Protein AF-A0A0F8ZDD0-F1 (afdb_monomer_lite)

Radius of gyration: 14.88 Å; chains: 1; bounding box: 41×30×30 Å

InterPro domains:
  IPR038763 DHH phosphoesterase superfamily [SSF64182] (26-63)

Sequence (67 aa):
EPMEIDYGRQSPWTPPFAGCYWDTPEGRVFSLRSAGDFDVSAIAKQYGGGGHKSAAGFRKEIGWEGE

Organism: NCBI:txid412755

pLDDT: mean 89.03, std 14.09, range [50.91, 98.75]

Foldseek 3Di:
DPPDPPLQDQDPPHPQKDKDWDADPVFIKIKIAGRPQAACQVVQVVQVWGDGRGITIHTDHHPDPDD

Structure (mmCIF, N/CA/C/O backbone):
data_AF-A0A0F8ZDD0-F1
#
_entry.id   AF-A0A0F8ZDD0-F1
#
loop_
_atom_site.group_PDB
_atom_site.id
_atom_site.type_symbol
_atom_site.label_atom_id
_atom_site.label_alt_id
_atom_site.label_comp_id
_atom_site.label_asym_id
_atom_site.label_entity_id
_atom_site.label_seq_id
_atom_site.pdbx_PDB_ins_code
_atom_site.Cartn_x
_atom_site.Cartn_y
_atom_site.Cartn_z
_atom_site.occupancy
_atom_site.B_iso_or_equiv
_atom_site.auth_seq_id
_atom_site.auth_comp_id
_atom_site.auth_asym_id
_atom_site.auth_atom_id
_atom_site.pdbx_PDB_model_num
ATOM 1 N N . GLU A 1 1 ? 28.794 -25.637 -12.683 1.00 50.91 1 GLU A N 1
ATOM 2 C CA . GLU A 1 1 ? 28.385 -24.237 -12.927 1.00 50.91 1 GLU A CA 1
ATOM 3 C C . GLU A 1 1 ? 27.806 -23.602 -11.661 1.00 50.91 1 GLU A C 1
ATOM 5 O O . GLU A 1 1 ? 26.735 -24.029 -11.233 1.00 50.91 1 GLU A O 1
ATOM 10 N N . PRO A 1 2 ? 28.495 -22.657 -10.994 1.00 58.47 2 PRO A N 1
ATOM 11 C CA . PRO A 1 2 ? 27.856 -21.841 -9.967 1.00 58.47 2 PRO A CA 1
ATOM 12 C C . PRO A 1 2 ? 26.790 -20.960 -10.628 1.00 58.47 2 PRO A C 1
ATOM 14 O O . PRO A 1 2 ? 27.009 -20.402 -11.699 1.00 58.47 2 PRO A O 1
ATOM 17 N N . MET A 1 3 ? 25.620 -20.884 -10.002 1.00 60.81 3 MET A N 1
ATOM 18 C CA . MET A 1 3 ? 24.497 -20.073 -10.461 1.00 60.81 3 MET A CA 1
ATOM 19 C C . MET A 1 3 ? 24.932 -18.601 -10.465 1.00 60.81 3 MET A C 1
ATOM 21 O O . MET A 1 3 ? 25.156 -18.019 -9.404 1.00 60.81 3 MET A O 1
ATOM 25 N N . GLU A 1 4 ? 25.114 -18.023 -11.648 1.00 59.94 4 GLU A N 1
ATOM 26 C CA . GLU A 1 4 ? 25.411 -16.603 -11.806 1.00 59.94 4 GLU A CA 1
ATOM 27 C C . GLU A 1 4 ? 24.172 -15.825 -11.339 1.00 59.94 4 GLU A C 1
ATOM 29 O O . GLU A 1 4 ? 23.111 -15.885 -11.963 1.00 59.94 4 GLU A O 1
ATOM 34 N N . ILE A 1 5 ? 24.254 -15.183 -10.169 1.00 60.47 5 ILE A N 1
ATOM 35 C CA . ILE A 1 5 ? 23.149 -14.376 -9.644 1.00 60.47 5 ILE A CA 1
ATOM 36 C C . ILE A 1 5 ? 23.141 -13.059 -10.423 1.00 60.47 5 ILE A C 1
ATOM 38 O O . ILE A 1 5 ? 23.813 -12.095 -10.058 1.00 60.47 5 ILE A O 1
ATOM 42 N N . ASP A 1 6 ? 22.379 -13.034 -11.514 1.00 60.19 6 ASP A N 1
ATOM 43 C CA . ASP A 1 6 ? 22.003 -11.807 -12.211 1.00 60.19 6 ASP A CA 1
ATOM 44 C C . ASP A 1 6 ? 21.021 -11.011 -11.336 1.00 60.19 6 ASP A C 1
ATOM 46 O O . ASP A 1 6 ? 19.820 -11.279 -11.295 1.00 60.19 6 ASP A O 1
ATOM 50 N N . TYR A 1 7 ? 21.544 -10.021 -10.609 1.00 54.78 7 TYR A N 1
ATOM 51 C CA . TYR A 1 7 ? 20.758 -9.095 -9.785 1.00 54.78 7 TYR A CA 1
ATOM 52 C C . TYR A 1 7 ? 19.789 -8.214 -10.600 1.00 54.78 7 TYR A C 1
ATOM 54 O O . TYR A 1 7 ? 18.941 -7.546 -10.006 1.00 54.78 7 TYR A O 1
ATOM 62 N N . GLY A 1 8 ? 19.908 -8.173 -11.933 1.00 56.94 8 GLY A N 1
ATOM 63 C CA . GLY A 1 8 ? 19.079 -7.343 -12.806 1.00 56.94 8 GLY A CA 1
ATOM 64 C C . GLY A 1 8 ? 17.718 -7.951 -13.147 1.00 56.94 8 GLY A C 1
ATOM 65 O O . GLY A 1 8 ? 16.783 -7.214 -13.464 1.00 56.94 8 GLY A O 1
ATOM 66 N N . ARG A 1 9 ? 17.567 -9.277 -13.056 1.00 61.81 9 ARG A N 1
ATOM 67 C CA . ARG A 1 9 ? 16.329 -9.977 -13.413 1.00 61.81 9 ARG A CA 1
ATOM 68 C C . ARG A 1 9 ? 15.706 -10.609 -12.174 1.00 61.81 9 ARG A C 1
ATOM 70 O O . ARG A 1 9 ? 16.324 -11.431 -11.507 1.00 61.81 9 ARG A O 1
ATOM 77 N N . GLN A 1 10 ? 14.460 -10.233 -11.873 1.00 65.00 10 GLN A N 1
ATOM 78 C CA . GLN A 1 10 ? 13.686 -10.813 -10.773 1.00 65.00 10 GLN A CA 1
ATOM 79 C C . GLN A 1 10 ? 13.712 -12.348 -10.899 1.00 65.00 10 GLN A C 1
ATOM 81 O O . GLN A 1 10 ? 13.274 -12.904 -11.908 1.00 65.00 10 GLN A O 1
ATOM 86 N N . SER A 1 11 ? 14.306 -13.019 -9.908 1.00 69.75 11 SER A N 1
ATOM 87 C CA . SER A 1 11 ? 14.396 -14.481 -9.875 1.00 69.75 11 SER A CA 1
ATOM 88 C C . SER A 1 11 ? 12.988 -15.082 -9.921 1.00 69.75 11 SER A C 1
ATOM 90 O O . SER A 1 11 ? 12.090 -14.532 -9.282 1.00 69.75 11 SER A O 1
ATOM 92 N N . PRO A 1 12 ? 12.773 -16.224 -10.601 1.00 74.00 12 PRO A N 1
ATOM 93 C CA . PRO A 1 12 ? 11.470 -16.896 -10.617 1.00 74.00 12 PRO A CA 1
ATOM 94 C C . PRO A 1 12 ? 10.996 -17.321 -9.218 1.00 74.00 12 PRO A C 1
ATOM 96 O O . PRO A 1 12 ? 9.816 -17.592 -9.023 1.00 74.00 12 PRO A O 1
ATOM 99 N N . TRP A 1 13 ? 11.909 -17.369 -8.246 1.00 79.69 13 TRP A N 1
ATOM 100 C CA . TRP A 1 13 ? 11.619 -17.687 -6.850 1.00 79.69 13 TRP A CA 1
ATOM 101 C C . TRP A 1 13 ? 11.357 -16.444 -5.994 1.00 79.69 13 TRP A C 1
ATOM 103 O O . TRP A 1 13 ? 10.878 -16.567 -4.868 1.00 79.69 13 TRP A O 1
ATOM 113 N N . THR A 1 14 ? 11.676 -15.249 -6.501 1.00 82.38 14 THR A N 1
ATOM 114 C CA . THR A 1 14 ? 11.396 -13.995 -5.805 1.00 82.38 14 THR A CA 1
ATOM 115 C C . THR A 1 14 ? 9.944 -13.613 -6.071 1.00 82.38 14 THR A C 1
ATOM 117 O O . THR A 1 14 ? 9.575 -13.415 -7.230 1.00 82.38 14 THR A O 1
ATOM 120 N N . PRO A 1 15 ? 9.102 -13.483 -5.031 1.00 89.62 15 PRO A N 1
ATOM 121 C CA .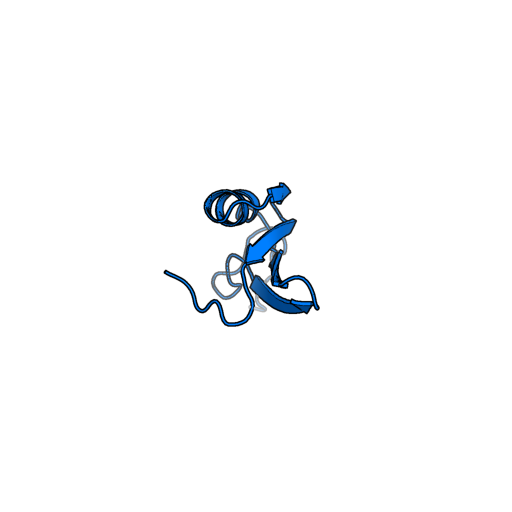 PRO A 1 15 ? 7.734 -13.041 -5.231 1.00 89.62 15 PRO A CA 1
ATOM 122 C C . PRO A 1 15 ? 7.718 -11.638 -5.865 1.00 89.62 15 PRO A C 1
ATOM 124 O O . PRO A 1 15 ? 8.580 -10.811 -5.552 1.00 89.62 15 PRO A O 1
ATOM 127 N N . PRO A 1 16 ? 6.733 -11.336 -6.731 1.00 91.81 16 PRO A N 1
ATOM 128 C CA . PRO A 1 16 ? 6.686 -10.070 -7.465 1.00 91.81 16 PRO A CA 1
ATOM 129 C C . PRO A 1 16 ? 6.601 -8.854 -6.534 1.00 91.81 16 PRO A C 1
ATOM 131 O O . PRO A 1 16 ? 7.109 -7.775 -6.849 1.00 91.81 16 PRO A O 1
ATOM 134 N N . PHE A 1 17 ? 5.981 -9.039 -5.370 1.00 95.75 17 PHE A N 1
ATOM 135 C CA . PHE A 1 17 ? 5.916 -8.073 -4.288 1.00 95.75 17 PHE A CA 1
ATOM 136 C C . PHE A 1 17 ? 5.724 -8.790 -2.944 1.00 95.75 17 PHE A C 1
ATOM 138 O O . PHE A 1 17 ? 5.404 -9.976 -2.892 1.00 95.75 17 PHE A O 1
ATOM 145 N N . ALA A 1 18 ? 5.894 -8.046 -1.859 1.00 96.06 18 ALA A N 1
ATOM 146 C CA . ALA A 1 18 ? 5.563 -8.439 -0.501 1.00 96.06 18 ALA A CA 1
ATOM 147 C C . ALA A 1 18 ? 4.671 -7.372 0.140 1.00 96.06 18 ALA A C 1
ATOM 149 O O . ALA A 1 18 ? 4.730 -6.190 -0.216 1.00 96.06 18 ALA A O 1
ATOM 150 N N . GLY A 1 19 ? 3.857 -7.796 1.102 1.00 96.38 19 GLY A N 1
ATOM 151 C CA . GLY A 1 19 ? 3.016 -6.916 1.898 1.00 96.38 19 GLY A CA 1
ATOM 152 C C . GLY A 1 19 ? 3.119 -7.240 3.382 1.00 96.38 19 GLY A C 1
ATOM 153 O O . GLY A 1 19 ? 3.301 -8.395 3.759 1.00 96.38 19 GLY A O 1
ATOM 154 N N . CYS A 1 20 ? 2.980 -6.223 4.223 1.00 97.25 20 CYS A N 1
ATOM 155 C CA . CYS A 1 20 ? 2.720 -6.383 5.649 1.00 97.25 20 CYS A CA 1
ATOM 156 C C . CYS A 1 20 ? 1.619 -5.417 6.084 1.00 97.25 20 CYS A C 1
ATOM 158 O O . CYS A 1 20 ? 1.348 -4.424 5.401 1.00 97.25 20 CYS A O 1
ATOM 160 N N . TYR A 1 21 ? 0.986 -5.708 7.218 1.00 97.56 21 TYR A N 1
ATOM 161 C CA . TYR A 1 21 ? 0.028 -4.801 7.829 1.00 97.56 21 TYR A CA 1
ATOM 162 C C . TYR A 1 21 ? 0.249 -4.681 9.331 1.00 97.56 21 TYR A C 1
ATOM 164 O O . TYR A 1 21 ? 0.868 -5.543 9.956 1.00 97.56 21 TYR A O 1
ATOM 172 N N . TRP A 1 22 ? -0.275 -3.602 9.897 1.00 97.31 22 TRP A N 1
ATOM 173 C CA . TRP A 1 22 ? -0.361 -3.396 11.336 1.00 97.31 22 TRP A CA 1
ATOM 174 C C . TRP A 1 22 ? -1.589 -2.555 11.667 1.00 97.31 22 TRP A C 1
ATOM 176 O O . TRP A 1 22 ? -2.053 -1.754 10.851 1.00 97.31 22 TRP A O 1
ATOM 186 N N . ASP A 1 23 ? -2.107 -2.743 12.874 1.00 97.62 23 ASP A N 1
ATOM 187 C CA . ASP A 1 23 ? -3.252 -1.988 13.368 1.00 97.62 23 ASP A CA 1
ATOM 188 C C . ASP A 1 23 ? -2.772 -0.725 14.094 1.00 97.62 23 ASP A C 1
ATOM 190 O O . ASP A 1 23 ? -1.841 -0.760 14.900 1.00 97.62 23 ASP A O 1
ATOM 194 N N . THR A 1 24 ? -3.404 0.406 13.786 1.00 96.19 24 THR A N 1
ATOM 195 C CA . THR A 1 24 ? -3.286 1.675 14.514 1.00 96.19 24 THR A CA 1
ATOM 196 C C . THR A 1 24 ? -4.647 2.020 15.126 1.00 96.19 24 THR A C 1
ATOM 198 O O . THR A 1 24 ? -5.657 1.451 14.702 1.00 96.19 24 THR A O 1
ATOM 201 N N . PRO A 1 25 ? -4.730 2.958 16.090 1.00 97.25 25 PRO A N 1
ATOM 202 C CA . PRO A 1 25 ? -6.012 3.375 16.667 1.00 97.25 25 PRO A CA 1
ATOM 203 C C . PRO A 1 25 ? -7.040 3.832 15.631 1.00 97.25 25 PRO A C 1
ATOM 205 O O . PRO A 1 25 ? -8.241 3.781 15.871 1.00 97.25 25 PRO A O 1
ATOM 208 N N . GLU A 1 26 ? -6.576 4.282 14.471 1.00 95.88 26 GLU A N 1
ATOM 209 C CA . GLU A 1 26 ? -7.432 4.835 13.443 1.00 95.88 26 GLU A CA 1
ATOM 210 C C . GLU A 1 26 ? -7.715 3.820 12.299 1.00 95.88 26 GLU A C 1
ATOM 212 O O . GLU A 1 26 ? -8.522 4.107 11.409 1.00 95.88 26 GLU A O 1
ATOM 217 N N . GLY A 1 27 ? -7.063 2.647 12.274 1.00 97.25 27 GLY A N 1
ATOM 218 C CA . GLY A 1 27 ? -7.337 1.560 11.318 1.00 97.25 27 GLY A CA 1
ATOM 219 C C . GLY A 1 27 ? -6.147 0.643 11.009 1.00 97.25 27 GLY A C 1
ATOM 220 O O . GLY A 1 27 ? -5.037 0.845 11.496 1.00 97.25 27 GLY A O 1
ATOM 221 N N . ARG A 1 28 ? -6.369 -0.356 10.148 1.00 97.94 28 ARG A N 1
ATOM 222 C CA . ARG A 1 28 ? -5.344 -1.285 9.652 1.00 97.94 28 ARG A CA 1
ATOM 223 C C . ARG A 1 28 ? -4.606 -0.696 8.457 1.00 97.94 28 ARG A C 1
ATOM 225 O O . ARG A 1 28 ? -5.212 -0.424 7.420 1.00 97.94 28 ARG A O 1
ATOM 232 N N . VAL A 1 29 ? -3.295 -0.523 8.581 1.00 98.25 29 VAL A N 1
ATOM 233 C CA . VAL A 1 29 ? -2.433 0.018 7.524 1.00 98.25 29 VAL A CA 1
ATOM 234 C C . VAL A 1 29 ? -1.733 -1.121 6.800 1.00 98.25 29 VAL A C 1
ATOM 236 O O . VAL A 1 29 ? -1.113 -1.962 7.439 1.00 98.25 29 VAL A O 1
ATOM 239 N N . PHE A 1 30 ? -1.798 -1.114 5.471 1.00 98.31 30 PHE A N 1
ATOM 240 C CA . PHE A 1 30 ? -1.116 -2.054 4.586 1.00 98.31 30 PHE A CA 1
ATOM 241 C C . PHE A 1 30 ? 0.054 -1.360 3.889 1.00 98.31 30 PHE A C 1
ATOM 243 O O . PHE A 1 30 ? -0.108 -0.292 3.294 1.00 98.31 30 PHE A O 1
ATOM 250 N N . SER A 1 31 ? 1.226 -1.988 3.922 1.00 98.38 31 SER A N 1
ATOM 251 C CA . SER A 1 31 ? 2.444 -1.533 3.250 1.00 98.38 31 SER A CA 1
ATOM 252 C C . SER A 1 31 ? 2.902 -2.576 2.245 1.00 98.38 31 SER A C 1
ATOM 254 O O . SER A 1 31 ? 3.107 -3.734 2.600 1.00 98.38 31 SER A O 1
ATOM 256 N N . LEU A 1 32 ? 3.080 -2.155 0.994 1.00 98.44 32 LEU A N 1
ATOM 257 C CA . LEU A 1 32 ? 3.483 -2.988 -0.132 1.00 98.44 32 LEU A CA 1
ATOM 258 C C . LEU A 1 32 ? 4.870 -2.583 -0.638 1.00 98.44 32 LEU A C 1
ATOM 260 O O . LEU A 1 32 ? 5.214 -1.392 -0.694 1.00 98.44 32 LEU A O 1
ATOM 264 N N . ARG A 1 33 ? 5.662 -3.586 -1.023 1.00 97.88 33 ARG A N 1
ATOM 265 C CA . ARG A 1 33 ? 7.021 -3.442 -1.556 1.00 97.88 33 ARG A CA 1
ATOM 266 C C . ARG A 1 33 ? 7.235 -4.397 -2.717 1.00 97.88 33 ARG A C 1
ATOM 268 O O . ARG A 1 33 ? 6.882 -5.562 -2.605 1.00 97.88 33 ARG A O 1
ATOM 275 N N . SER A 1 34 ? 7.863 -3.941 -3.790 1.00 94.94 34 SER A N 1
ATOM 276 C CA . SER A 1 34 ? 8.334 -4.813 -4.871 1.00 94.94 34 SER A CA 1
ATOM 277 C C . SER A 1 34 ? 9.818 -4.597 -5.132 1.00 94.94 34 SER A C 1
ATOM 279 O O . SER A 1 34 ? 10.357 -3.514 -4.900 1.00 94.94 34 SER A O 1
ATOM 281 N N . ALA A 1 35 ? 10.480 -5.644 -5.618 1.00 87.75 35 ALA A N 1
ATOM 282 C CA . ALA A 1 35 ? 11.867 -5.592 -6.059 1.00 87.75 35 ALA A CA 1
ATOM 283 C C . ALA A 1 35 ? 11.896 -5.733 -7.585 1.00 87.75 35 ALA A C 1
ATOM 285 O O . ALA A 1 35 ? 11.877 -6.846 -8.098 1.00 87.75 35 ALA A O 1
ATOM 286 N N . GLY A 1 36 ? 11.876 -4.614 -8.313 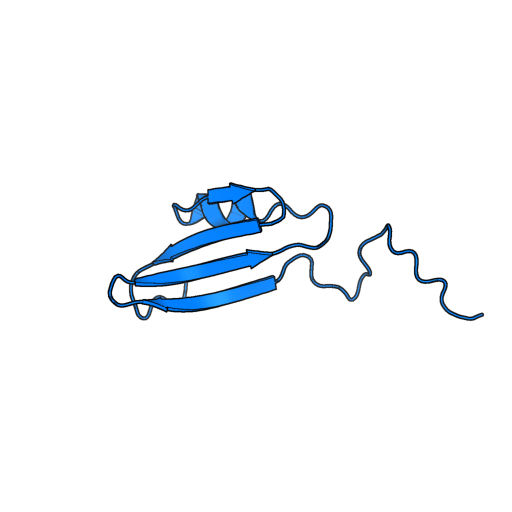1.00 84.50 36 GLY A N 1
ATOM 287 C CA . GLY A 1 36 ? 11.900 -4.590 -9.779 1.00 84.50 36 GLY A CA 1
ATOM 288 C C . GLY A 1 36 ? 10.661 -3.941 -10.389 1.00 84.50 36 GLY A C 1
ATOM 289 O O . GLY A 1 36 ? 10.222 -2.875 -9.950 1.00 84.50 36 GLY A O 1
ATOM 290 N N . ASP A 1 37 ? 10.113 -4.567 -11.431 1.00 89.25 37 ASP A N 1
ATOM 291 C CA . ASP A 1 37 ? 9.151 -3.908 -12.318 1.00 89.25 37 ASP A CA 1
ATOM 292 C C . ASP A 1 37 ? 7.688 -3.972 -11.898 1.00 89.25 37 ASP A C 1
ATOM 294 O O . ASP A 1 37 ? 6.853 -3.278 -12.478 1.00 89.25 37 ASP A O 1
ATOM 298 N N . PHE A 1 38 ? 7.374 -4.748 -10.869 1.00 94.06 38 PHE A N 1
ATOM 299 C CA . PHE A 1 38 ? 6.007 -4.864 -10.391 1.00 94.06 38 PHE A CA 1
ATOM 300 C C . PHE A 1 38 ? 5.537 -3.555 -9.732 1.00 94.06 38 PHE A C 1
ATOM 302 O O . PHE A 1 38 ? 6.170 -3.074 -8.792 1.00 94.06 38 PHE A O 1
ATOM 309 N N . ASP A 1 39 ? 4.431 -2.979 -10.211 1.00 97.38 39 ASP A N 1
ATOM 310 C CA . ASP A 1 39 ? 3.868 -1.722 -9.699 1.00 97.38 39 ASP A CA 1
ATOM 311 C C . ASP A 1 39 ? 2.884 -1.972 -8.545 1.00 97.38 39 ASP A C 1
ATOM 313 O O . ASP A 1 39 ? 1.699 -2.243 -8.751 1.00 97.38 39 ASP A O 1
ATOM 317 N N . VAL A 1 40 ? 3.356 -1.828 -7.305 1.00 98.38 40 VAL A N 1
ATOM 318 C CA . VAL A 1 40 ? 2.500 -1.944 -6.113 1.00 98.38 40 VAL A CA 1
ATOM 319 C C . VAL A 1 40 ? 1.578 -0.738 -5.909 1.00 98.38 40 VAL A C 1
ATOM 321 O O . VAL A 1 40 ? 0.597 -0.840 -5.168 1.00 98.38 40 VAL A O 1
ATOM 324 N N . SER A 1 41 ? 1.827 0.398 -6.575 1.00 98.56 41 SER A N 1
ATOM 325 C CA . SER A 1 41 ? 0.934 1.564 -6.504 1.00 98.56 41 SER A CA 1
ATOM 326 C C . SER A 1 41 ? -0.420 1.276 -7.141 1.00 98.56 41 SER A C 1
ATOM 328 O O . SER A 1 41 ? -1.436 1.782 -6.666 1.00 98.56 41 SER A O 1
ATOM 330 N N . ALA A 1 42 ? -0.451 0.437 -8.180 1.00 98.25 42 ALA A N 1
ATOM 331 C CA . ALA A 1 42 ? -1.684 0.016 -8.833 1.00 98.25 42 ALA A CA 1
ATOM 332 C C . ALA A 1 42 ? -2.580 -0.810 -7.895 1.00 98.25 42 ALA A C 1
ATOM 334 O O . ALA A 1 42 ? -3.795 -0.631 -7.912 1.00 98.25 42 ALA A O 1
ATOM 335 N N . ILE A 1 43 ? -1.993 -1.659 -7.041 1.00 97.25 43 ILE A N 1
ATOM 336 C CA . ILE A 1 43 ? -2.733 -2.397 -6.003 1.00 97.25 43 ILE A CA 1
ATOM 337 C C . ILE A 1 43 ? -3.271 -1.420 -4.959 1.00 97.25 43 ILE A C 1
ATOM 339 O O . ILE A 1 43 ? -4.462 -1.420 -4.665 1.00 97.25 43 ILE A O 1
ATOM 343 N N . ALA A 1 44 ? -2.413 -0.548 -4.421 1.00 98.38 44 ALA A N 1
ATOM 344 C CA . ALA A 1 44 ? -2.821 0.388 -3.377 1.00 98.38 44 ALA A CA 1
ATOM 345 C C . ALA A 1 44 ? -3.981 1.298 -3.819 1.00 98.38 44 ALA A C 1
ATOM 347 O O . ALA A 1 44 ? -4.907 1.522 -3.043 1.00 98.38 44 ALA A O 1
ATO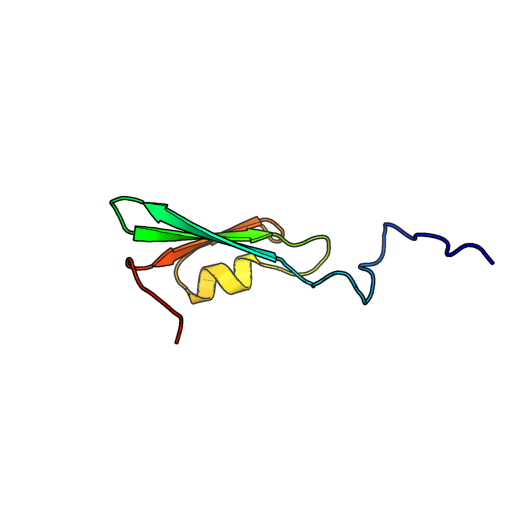M 348 N N . LYS A 1 45 ? -3.970 1.766 -5.075 1.00 98.50 45 LYS A N 1
ATOM 349 C CA . LYS A 1 45 ? -5.034 2.609 -5.648 1.00 98.50 45 LYS A CA 1
ATOM 350 C C . LYS A 1 45 ? -6.398 1.917 -5.689 1.00 98.50 45 LYS A C 1
ATOM 352 O O . LYS A 1 45 ? -7.398 2.580 -5.437 1.00 98.50 45 LYS A O 1
ATOM 357 N N . GLN A 1 46 ? -6.453 0.6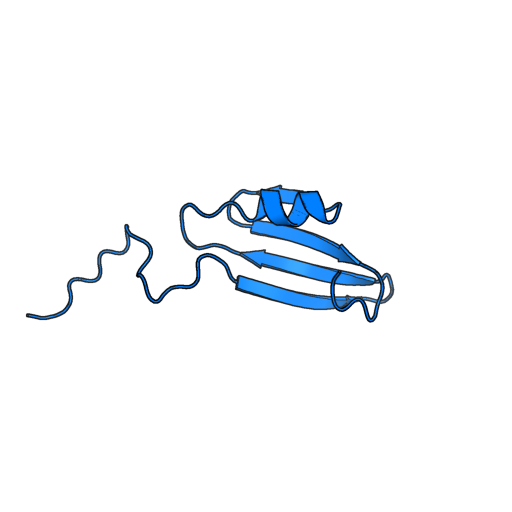07 -5.948 1.00 97.50 46 GLN A N 1
ATOM 358 C CA . GLN A 1 46 ? -7.717 -0.152 -5.950 1.00 97.50 46 GLN A CA 1
ATOM 359 C C . GLN A 1 46 ? -8.404 -0.121 -4.583 1.00 97.50 46 GLN A C 1
ATOM 361 O O . GLN A 1 46 ? -9.626 -0.097 -4.496 1.00 97.50 46 GLN A O 1
ATOM 366 N N . TYR A 1 47 ? -7.615 -0.038 -3.513 1.00 96.94 47 TYR A N 1
ATOM 367 C CA . TYR A 1 47 ? -8.113 0.000 -2.144 1.00 96.94 47 TYR A CA 1
ATOM 368 C C . TYR A 1 47 ? -8.213 1.417 -1.559 1.00 96.94 47 TYR A C 1
ATOM 370 O O . TYR A 1 47 ? -8.391 1.558 -0.349 1.00 96.94 47 TYR A O 1
ATOM 378 N N . GLY A 1 48 ? -8.115 2.459 -2.394 1.00 97.31 48 GLY A N 1
ATOM 379 C CA . GLY A 1 48 ? -8.201 3.862 -1.970 1.00 97.31 48 GLY A CA 1
ATOM 380 C C . GLY A 1 48 ? -6.913 4.428 -1.359 1.00 97.31 48 GLY A C 1
ATOM 381 O O . GLY A 1 48 ? -6.944 5.483 -0.731 1.00 97.31 48 GLY A O 1
ATOM 382 N N . GLY A 1 49 ? -5.785 3.735 -1.515 1.00 98.12 49 GLY A N 1
ATOM 383 C C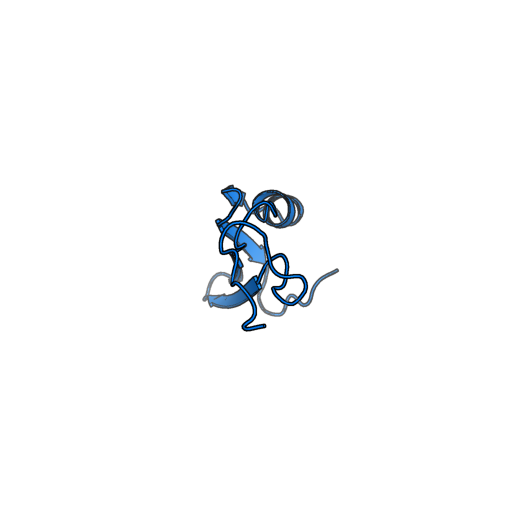A . GLY A 1 49 ? -4.459 4.212 -1.128 1.00 98.12 49 GLY A CA 1
ATOM 384 C C . GLY A 1 49 ? -3.638 4.743 -2.302 1.00 98.12 49 GLY A C 1
ATOM 385 O O . GLY A 1 49 ? -4.160 5.138 -3.344 1.00 98.12 49 GLY A O 1
ATOM 386 N N . GLY A 1 50 ? -2.314 4.741 -2.145 1.00 98.56 50 GLY A N 1
ATOM 387 C CA . GLY A 1 50 ? -1.396 5.248 -3.160 1.00 98.56 50 GLY A CA 1
ATOM 388 C C . GLY A 1 50 ? 0.078 5.082 -2.796 1.00 98.56 50 GLY A C 1
ATOM 389 O O . GLY A 1 50 ? 0.431 4.434 -1.811 1.00 98.56 50 GLY A O 1
ATOM 390 N N . GLY A 1 51 ? 0.951 5.652 -3.627 1.00 98.19 51 GLY A N 1
ATOM 391 C CA . GLY A 1 51 ? 2.403 5.608 -3.456 1.00 98.19 51 GLY A CA 1
ATOM 392 C C . GLY A 1 51 ? 3.153 5.502 -4.783 1.00 98.19 51 GLY A C 1
ATOM 393 O O . GLY A 1 51 ? 2.626 5.850 -5.840 1.00 98.19 51 GLY A O 1
ATOM 394 N N . HIS A 1 52 ? 4.386 5.007 -4.714 1.00 98.06 52 HIS A N 1
ATOM 395 C CA . HIS A 1 52 ? 5.287 4.802 -5.846 1.00 98.06 52 HIS A CA 1
ATOM 396 C C . HIS A 1 52 ? 5.236 3.366 -6.374 1.00 98.06 52 HIS A C 1
ATOM 398 O O . HIS A 1 52 ? 4.800 2.452 -5.673 1.00 98.06 52 HIS A O 1
ATOM 404 N N . LYS A 1 53 ? 5.777 3.162 -7.585 1.00 97.75 53 LYS A N 1
ATOM 405 C CA . LYS A 1 53 ? 5.870 1.855 -8.259 1.00 97.75 53 LYS A CA 1
ATOM 406 C C . LYS A 1 53 ? 6.367 0.741 -7.335 1.00 97.75 53 LYS A C 1
ATOM 408 O O . LYS A 1 53 ? 5.765 -0.320 -7.299 1.00 97.75 53 LYS A O 1
ATOM 413 N N . SER A 1 54 ? 7.425 0.993 -6.563 1.00 97.00 54 SER A N 1
ATOM 414 C CA . SER A 1 54 ? 8.050 -0.023 -5.699 1.00 97.00 54 SER A CA 1
ATOM 415 C C . SER A 1 54 ? 7.655 0.063 -4.222 1.00 97.00 54 SER A C 1
ATOM 417 O O . SER A 1 54 ? 8.088 -0.759 -3.416 1.00 97.00 54 SER A O 1
ATOM 419 N N . ALA A 1 55 ? 6.855 1.062 -3.843 1.00 98.19 55 ALA A N 1
ATOM 420 C CA . ALA A 1 55 ? 6.508 1.340 -2.456 1.00 98.19 55 ALA A CA 1
ATOM 421 C C . ALA A 1 55 ? 5.170 2.079 -2.371 1.00 98.19 55 ALA A C 1
ATOM 423 O O . ALA A 1 55 ? 5.098 3.278 -2.642 1.00 98.19 55 ALA A O 1
ATOM 424 N N . ALA A 1 56 ? 4.120 1.379 -1.954 1.00 98.75 56 ALA A N 1
ATOM 425 C CA . ALA A 1 56 ? 2.780 1.941 -1.829 1.00 98.75 56 ALA A CA 1
ATOM 426 C C . ALA A 1 56 ? 2.051 1.365 -0.617 1.00 98.75 56 ALA A C 1
ATOM 428 O O . ALA A 1 56 ? 2.511 0.397 -0.014 1.00 98.75 56 ALA A O 1
ATOM 429 N N . GLY A 1 57 ? 0.927 1.966 -0.247 1.00 98.50 57 GLY A N 1
ATOM 430 C CA . GLY A 1 57 ? 0.132 1.501 0.877 1.00 98.50 57 GLY A CA 1
ATOM 431 C C . GLY A 1 57 ? -1.291 2.029 0.848 1.00 98.50 57 GLY A C 1
ATOM 432 O O . GLY A 1 57 ? -1.610 2.984 0.138 1.00 98.50 57 GLY A O 1
ATOM 433 N N . PHE A 1 58 ? -2.149 1.379 1.618 1.00 98.44 58 PHE A N 1
ATOM 434 C CA . PHE A 1 58 ? -3.548 1.749 1.785 1.00 98.44 58 PHE A CA 1
ATOM 435 C C . PHE A 1 58 ? -3.991 1.430 3.209 1.00 98.44 58 PHE A C 1
ATOM 437 O O . PHE A 1 58 ? -3.268 0.790 3.975 1.00 98.44 58 PHE A O 1
ATOM 444 N N . ARG A 1 59 ? -5.180 1.896 3.578 1.00 98.38 59 ARG A N 1
ATOM 445 C CA . ARG A 1 59 ? -5.733 1.690 4.909 1.00 98.38 59 ARG A CA 1
ATOM 446 C C . ARG A 1 59 ? -7.151 1.159 4.829 1.00 98.38 59 ARG A C 1
ATOM 448 O O . ARG A 1 59 ? -7.914 1.572 3.960 1.00 98.38 59 ARG A O 1
ATOM 455 N N . LYS A 1 60 ? -7.487 0.275 5.762 1.00 97.81 60 LYS A N 1
ATOM 456 C CA . LYS A 1 60 ? -8.835 -0.251 5.973 1.00 97.81 60 LYS A CA 1
ATOM 457 C C . LYS A 1 60 ? -9.196 -0.220 7.452 1.00 97.81 60 LYS A C 1
ATOM 459 O O . LYS A 1 60 ? -8.395 0.177 8.299 1.00 97.81 60 LYS A O 1
ATOM 464 N N . GLU A 1 61 ? -10.430 -0.589 7.747 1.00 97.06 61 GLU A N 1
ATOM 465 C CA . GLU A 1 61 ? -10.910 -0.732 9.117 1.00 97.06 61 GLU A CA 1
ATOM 466 C C . GLU A 1 61 ? -10.203 -1.900 9.823 1.00 97.06 61 GLU A C 1
ATOM 468 O O . GLU A 1 61 ? -9.670 -2.813 9.182 1.00 97.06 61 GLU A O 1
ATOM 473 N N . ILE A 1 62 ? -10.157 -1.853 11.156 1.00 96.69 62 ILE A N 1
ATOM 474 C CA . ILE A 1 62 ? -9.596 -2.948 11.956 1.00 96.69 62 ILE A CA 1
ATOM 475 C C . ILE A 1 62 ? -10.417 -4.215 11.694 1.00 96.69 62 ILE A C 1
ATOM 477 O O . ILE A 1 62 ? -11.643 -4.172 11.686 1.00 96.69 62 ILE A O 1
ATOM 481 N N . GLY A 1 63 ? -9.733 -5.343 11.489 1.00 91.06 63 GLY A N 1
ATOM 482 C CA . GLY A 1 63 ? -10.385 -6.624 11.199 1.00 91.06 63 GLY A CA 1
ATOM 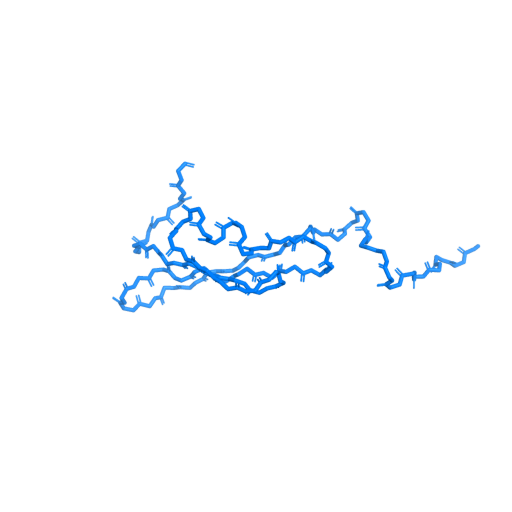483 C C . GLY A 1 63 ? -10.763 -6.828 9.732 1.00 91.06 63 GLY A C 1
ATOM 484 O O . GLY A 1 63 ? -11.378 -7.835 9.413 1.00 91.06 63 GLY A O 1
ATOM 485 N N . TRP A 1 64 ? -10.379 -5.925 8.826 1.00 93.88 64 TRP A N 1
ATOM 486 C CA . TRP A 1 64 ? -10.545 -6.163 7.394 1.00 93.88 64 TRP A CA 1
ATOM 487 C C . TRP A 1 64 ? -9.674 -7.346 6.927 1.00 93.88 64 TRP A C 1
ATOM 489 O O . TRP A 1 64 ? -8.461 -7.361 7.180 1.00 93.88 64 TRP A O 1
ATOM 499 N N . GLU A 1 65 ? -10.301 -8.316 6.254 1.00 88.19 65 GLU A N 1
ATOM 500 C CA . GLU A 1 65 ? -9.683 -9.568 5.772 1.00 88.19 65 GLU A CA 1
ATOM 501 C C . GLU A 1 65 ? -9.575 -9.650 4.239 1.00 88.19 65 GLU A C 1
ATOM 503 O O . GLU A 1 65 ? -8.948 -10.570 3.719 1.00 88.19 65 GLU A O 1
ATOM 508 N N . GLY A 1 66 ? -10.130 -8.672 3.519 1.00 85.88 66 GLY A N 1
ATOM 509 C CA . GLY A 1 66 ? -10.211 -8.674 2.057 1.00 85.88 66 GLY A CA 1
ATOM 510 C C . GLY A 1 66 ? -11.646 -8.534 1.551 1.00 85.88 66 GLY A C 1
ATOM 511 O O . GLY A 1 66 ? -12.576 -8.379 2.343 1.00 85.88 66 GLY A O 1
ATOM 512 N N . GLU A 1 67 ? -11.792 -8.574 0.228 1.00 75.56 67 GLU A N 1
ATOM 513 C CA . GLU A 1 67 ? -13.048 -8.825 -0.497 1.00 75.56 67 GLU A CA 1
ATOM 514 C C . GLU A 1 67 ? -12.934 -10.156 -1.248 1.00 75.56 67 GLU A C 1
ATOM 516 O O . GLU A 1 67 ? -11.809 -10.457 -1.721 1.00 75.56 67 GLU A O 1
#

Secondary structure (DSSP, 8-state):
------TTS--TTS-S-EEEEEEETTEEEEEEE-SSS--HHHHHHHTT-EEETTEEEEEE-TT----